Protein AF-A0A4R3V5Q1-F1 (afdb_monomer)

Structure (mmCIF, N/CA/C/O backbone):
data_AF-A0A4R3V5Q1-F1
#
_entry.id   AF-A0A4R3V5Q1-F1
#
loop_
_atom_site.group_PDB
_atom_site.id
_atom_site.type_symbol
_atom_site.label_atom_id
_atom_site.label_alt_id
_atom_site.label_comp_id
_atom_site.label_asym_id
_atom_site.label_entity_id
_atom_site.label_seq_id
_atom_site.pdbx_PDB_ins_code
_atom_site.Cartn_x
_atom_site.Cartn_y
_atom_site.Cartn_z
_atom_site.occupancy
_atom_site.B_iso_or_equiv
_atom_site.auth_seq_id
_atom_site.auth_comp_id
_atom_site.auth_asym_id
_atom_site.auth_atom_id
_atom_site.pdbx_PDB_model_num
ATOM 1 N N . MET A 1 1 ? 19.317 -19.486 -5.521 1.00 55.72 1 MET A N 1
ATOM 2 C CA . MET A 1 1 ? 19.293 -18.004 -5.544 1.00 55.72 1 MET A CA 1
ATOM 3 C C . MET A 1 1 ? 20.488 -17.511 -6.341 1.00 55.72 1 MET A C 1
ATOM 5 O O . MET A 1 1 ? 21.606 -17.833 -5.969 1.00 55.72 1 MET A O 1
ATOM 9 N N . TYR A 1 2 ? 20.261 -16.761 -7.418 1.00 78.25 2 TYR A N 1
ATOM 10 C CA . TYR A 1 2 ? 21.312 -16.366 -8.368 1.00 78.25 2 TYR A CA 1
ATOM 11 C C . TYR A 1 2 ? 22.080 -15.083 -7.981 1.00 78.25 2 TYR A C 1
ATOM 13 O O . TYR A 1 2 ? 23.077 -14.756 -8.610 1.00 78.25 2 TY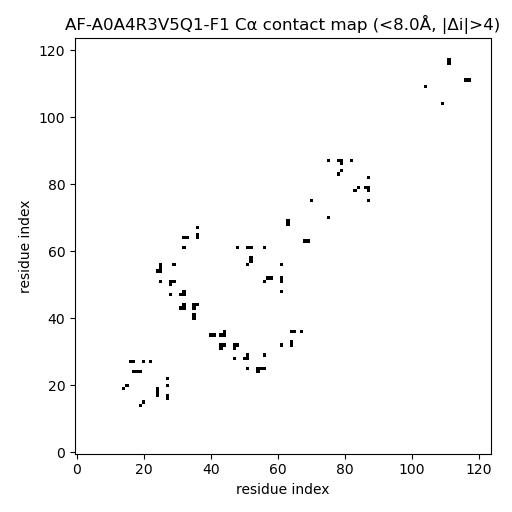R A O 1
ATOM 21 N N . SER A 1 3 ? 21.654 -14.354 -6.938 1.00 76.31 3 SER A N 1
ATOM 22 C CA . SER A 1 3 ? 22.342 -13.151 -6.434 1.00 76.31 3 SER A CA 1
ATOM 23 C C . SER A 1 3 ? 22.226 -13.040 -4.901 1.00 76.31 3 SER A C 1
ATOM 25 O O . SER A 1 3 ? 21.317 -12.385 -4.385 1.00 76.31 3 SER A O 1
ATOM 27 N N . PRO A 1 4 ? 23.108 -13.716 -4.141 1.00 80.56 4 PRO A N 1
ATOM 28 C CA . PRO A 1 4 ? 22.987 -13.827 -2.685 1.00 80.56 4 PRO A CA 1
ATOM 29 C C . PRO A 1 4 ? 23.091 -12.490 -1.941 1.00 80.56 4 PRO A C 1
ATOM 31 O O . PRO A 1 4 ? 22.320 -12.257 -1.013 1.00 80.56 4 PRO A O 1
ATOM 34 N N . GLN A 1 5 ? 23.982 -11.582 -2.362 1.00 82.62 5 GLN A N 1
ATOM 35 C CA . GLN A 1 5 ? 24.111 -10.267 -1.717 1.00 82.62 5 GLN A CA 1
ATOM 36 C C . GLN A 1 5 ? 22.833 -9.434 -1.839 1.00 82.62 5 GLN A C 1
ATOM 38 O O . GLN A 1 5 ? 22.409 -8.829 -0.856 1.00 82.62 5 GLN A O 1
ATOM 43 N N . VAL A 1 6 ? 22.177 -9.449 -3.004 1.00 61.84 6 VAL A N 1
ATOM 44 C CA . VAL A 1 6 ? 20.911 -8.724 -3.193 1.00 61.84 6 VAL A CA 1
ATOM 45 C C . VAL A 1 6 ? 19.815 -9.298 -2.298 1.00 61.84 6 VAL A C 1
ATOM 47 O O . VAL A 1 6 ? 19.073 -8.536 -1.690 1.00 61.84 6 VAL A O 1
ATOM 50 N N . MET A 1 7 ? 19.749 -10.622 -2.140 1.00 69.75 7 MET A N 1
ATOM 51 C CA . MET A 1 7 ? 18.764 -11.259 -1.259 1.00 69.75 7 MET A CA 1
ATOM 52 C C . MET A 1 7 ? 18.991 -10.927 0.216 1.00 69.75 7 MET A C 1
ATOM 54 O O . MET A 1 7 ? 18.028 -10.676 0.939 1.00 69.75 7 MET A O 1
ATOM 58 N N . THR A 1 8 ? 20.246 -10.869 0.662 1.00 79.31 8 THR A N 1
ATOM 59 C CA . THR A 1 8 ? 20.577 -10.429 2.024 1.00 79.31 8 THR A CA 1
ATOM 60 C C . THR A 1 8 ? 20.129 -8.987 2.259 1.00 79.31 8 THR A C 1
ATOM 62 O O . THR A 1 8 ? 19.468 -8.710 3.257 1.00 79.31 8 THR A O 1
ATOM 65 N N . LEU A 1 9 ? 20.410 -8.079 1.319 1.00 71.25 9 LEU A N 1
ATOM 66 C CA . LEU A 1 9 ? 20.003 -6.675 1.430 1.00 71.25 9 LEU A CA 1
ATOM 67 C C . LEU A 1 9 ? 18.477 -6.505 1.376 1.00 71.25 9 LEU A C 1
ATOM 69 O O . LEU A 1 9 ? 17.915 -5.749 2.169 1.00 71.25 9 LEU A O 1
ATOM 73 N N . ALA A 1 10 ? 17.797 -7.239 0.492 1.00 66.50 10 ALA A N 1
ATOM 74 C CA . ALA A 1 10 ? 16.339 -7.246 0.404 1.00 66.50 10 ALA A CA 1
ATOM 75 C C . ALA A 1 10 ? 15.701 -7.768 1.697 1.00 66.50 10 ALA A C 1
ATOM 77 O O . ALA A 1 10 ? 14.712 -7.207 2.165 1.00 66.50 10 ALA A O 1
ATOM 78 N N . ARG A 1 11 ? 16.304 -8.786 2.325 1.00 71.38 11 ARG A N 1
ATOM 79 C CA . ARG A 1 11 ? 15.873 -9.279 3.634 1.00 71.38 11 ARG A CA 1
ATOM 80 C C . ARG A 1 11 ? 16.031 -8.213 4.713 1.00 71.38 11 ARG A C 1
ATOM 82 O O . ARG A 1 11 ? 15.065 -7.950 5.416 1.00 71.38 11 ARG A O 1
ATOM 89 N N . SER A 1 12 ? 17.181 -7.538 4.790 1.00 74.56 12 SER A N 1
ATOM 90 C CA . SER A 1 12 ? 17.391 -6.448 5.757 1.00 74.56 12 SER A CA 1
ATOM 91 C C . SER A 1 12 ? 16.406 -5.290 5.570 1.00 74.56 12 SER A C 1
ATOM 93 O O . SER A 1 12 ? 15.911 -4.732 6.549 1.00 74.56 12 SER A O 1
ATOM 95 N N . MET A 1 13 ? 16.081 -4.944 4.323 1.00 71.50 13 MET A N 1
ATOM 96 C CA . MET A 1 13 ? 15.047 -3.953 4.022 1.00 71.50 13 MET A CA 1
ATOM 97 C C . MET A 1 13 ? 13.660 -4.440 4.459 1.00 71.50 13 MET A C 1
ATOM 99 O O . MET A 1 13 ? 12.934 -3.700 5.121 1.00 71.50 13 MET A O 1
ATOM 103 N N . GLY A 1 14 ? 13.308 -5.688 4.139 1.00 68.06 14 GLY A N 1
ATOM 104 C CA . GLY A 1 14 ? 12.060 -6.309 4.577 1.00 68.06 14 GLY A CA 1
ATOM 105 C C . GLY A 1 14 ? 11.927 -6.339 6.100 1.00 68.06 14 GLY A C 1
ATOM 106 O O . GLY A 1 14 ? 10.865 -6.020 6.624 1.00 68.06 14 GLY A O 1
ATOM 107 N N . ASP A 1 15 ? 13.008 -6.632 6.821 1.00 76.19 15 ASP A N 1
ATOM 108 C CA . ASP A 1 15 ? 13.029 -6.617 8.285 1.00 76.19 15 ASP A CA 1
ATOM 109 C C . ASP A 1 15 ? 12.764 -5.203 8.831 1.00 76.19 15 ASP A C 1
ATOM 111 O O . ASP A 1 15 ? 11.955 -5.033 9.744 1.00 76.19 15 ASP A O 1
ATOM 115 N N . TYR A 1 16 ? 13.363 -4.161 8.242 1.00 75.38 16 TYR A N 1
ATOM 116 C CA . TYR A 1 16 ? 13.042 -2.780 8.617 1.00 75.38 16 TYR A CA 1
ATOM 117 C C . TYR A 1 16 ? 11.565 -2.442 8.360 1.00 75.38 16 TYR A C 1
ATOM 119 O O . TYR A 1 16 ? 10.893 -1.924 9.250 1.00 75.38 16 TYR A O 1
ATOM 127 N N . LEU A 1 17 ? 11.037 -2.764 7.176 1.00 68.75 17 LEU A N 1
ATOM 128 C CA . LEU A 1 17 ? 9.653 -2.447 6.800 1.00 68.75 17 LEU A CA 1
ATOM 129 C C . LEU A 1 17 ? 8.608 -3.238 7.608 1.00 68.75 17 LEU A C 1
ATOM 131 O O . LEU A 1 17 ? 7.492 -2.753 7.802 1.00 68.75 17 LEU A O 1
ATOM 135 N N . ARG A 1 18 ? 8.968 -4.422 8.117 1.00 67.31 18 ARG A N 1
ATOM 136 C CA . ARG A 1 18 ? 8.115 -5.238 8.997 1.00 67.31 18 ARG A CA 1
ATOM 137 C C . ARG A 1 18 ? 8.149 -4.766 10.447 1.00 67.31 18 ARG A C 1
ATOM 139 O O . ARG A 1 18 ? 7.105 -4.677 11.088 1.00 67.31 18 ARG A O 1
ATOM 146 N N . PHE A 1 19 ? 9.334 -4.453 10.973 1.00 75.38 19 PHE A N 1
ATOM 147 C CA . PHE A 1 19 ? 9.516 -4.246 12.415 1.00 75.38 19 PHE A CA 1
ATOM 148 C C . PHE A 1 19 ? 9.688 -2.785 12.834 1.00 75.38 19 PHE A C 1
ATOM 150 O O . PHE A 1 19 ? 9.524 -2.468 14.010 1.00 75.38 19 PHE A O 1
ATOM 157 N N . LYS A 1 20 ? 10.042 -1.892 11.907 1.00 76.44 20 LYS A N 1
ATOM 158 C CA . LYS A 1 20 ? 10.307 -0.470 12.173 1.00 76.44 20 LYS A CA 1
ATOM 159 C C . LYS A 1 20 ? 9.690 0.491 11.135 1.00 76.44 20 LYS A C 1
ATOM 161 O O . LYS A 1 20 ? 10.288 1.543 10.895 1.00 76.44 20 LYS A O 1
ATOM 166 N N . PRO A 1 21 ? 8.534 0.197 10.497 1.00 74.62 21 PRO A N 1
ATOM 167 C CA . PRO A 1 21 ? 7.981 1.115 9.508 1.00 74.62 21 PRO A CA 1
ATOM 168 C C . PRO A 1 21 ? 7.546 2.427 10.171 1.00 74.62 21 PRO A C 1
ATOM 170 O O . PRO A 1 21 ? 6.800 2.421 11.150 1.00 74.62 21 PRO A O 1
ATOM 173 N N . ALA A 1 22 ? 7.936 3.563 9.589 1.00 72.06 22 ALA A N 1
ATOM 174 C CA . ALA A 1 22 ? 7.529 4.890 10.068 1.00 72.06 22 ALA A CA 1
ATOM 175 C C . ALA A 1 22 ? 6.002 5.113 10.011 1.00 72.06 22 ALA A C 1
ATOM 177 O O . ALA A 1 22 ? 5.459 5.906 10.772 1.00 72.06 22 ALA A O 1
ATOM 178 N N . ILE A 1 23 ? 5.307 4.384 9.130 1.00 69.00 23 ILE A N 1
ATOM 179 C CA . ILE A 1 23 ? 3.845 4.419 8.976 1.00 69.00 23 ILE A CA 1
ATOM 180 C C . ILE A 1 23 ? 3.103 3.515 9.979 1.00 69.00 23 ILE A C 1
ATOM 182 O O . ILE A 1 23 ? 1.874 3.491 9.993 1.00 69.00 23 ILE A O 1
ATOM 186 N N . GLY A 1 24 ? 3.830 2.774 10.822 1.00 76.81 24 GLY A N 1
ATOM 187 C CA . GLY A 1 24 ? 3.264 1.786 11.738 1.00 76.81 24 GLY A CA 1
ATOM 188 C C . GLY A 1 24 ? 2.874 0.469 11.055 1.00 76.81 24 GLY A C 1
ATOM 189 O O . GLY A 1 24 ? 2.608 0.403 9.853 1.00 76.81 24 GLY A O 1
ATOM 190 N N . THR A 1 25 ? 2.850 -0.613 11.834 1.00 82.62 25 THR A N 1
ATOM 191 C CA . THR A 1 25 ? 2.706 -1.981 11.307 1.00 82.62 25 THR A CA 1
ATOM 192 C C . THR A 1 25 ? 1.338 -2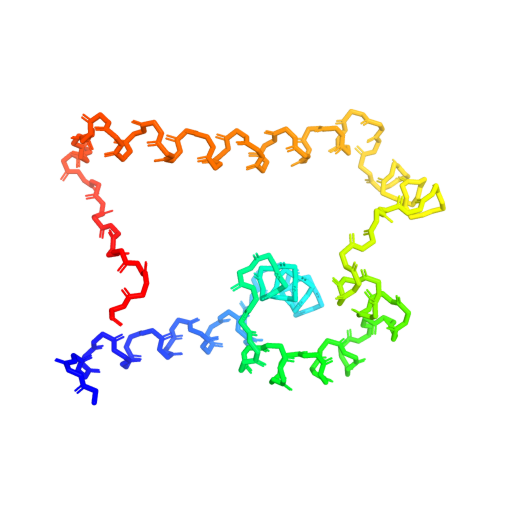.233 10.670 1.00 82.62 25 THR A C 1
ATOM 194 O O . THR A 1 25 ? 1.272 -2.873 9.629 1.00 82.62 25 THR A O 1
ATOM 197 N N . THR A 1 26 ? 0.248 -1.671 11.204 1.00 86.62 26 THR A N 1
ATOM 198 C CA . THR A 1 26 ? -1.095 -1.851 10.622 1.00 86.62 26 THR A CA 1
ATOM 199 C C . THR A 1 26 ? -1.196 -1.297 9.197 1.00 86.62 26 THR A C 1
ATOM 201 O O . THR A 1 26 ? -1.744 -1.960 8.323 1.00 86.62 26 THR A O 1
ATOM 204 N N . LEU A 1 27 ? -0.656 -0.100 8.931 1.00 78.88 27 LEU A N 1
ATOM 205 C CA . LEU A 1 27 ? -0.676 0.481 7.581 1.00 78.88 27 LEU A CA 1
ATOM 206 C C . LEU A 1 27 ? 0.311 -0.213 6.637 1.00 78.88 27 LEU A C 1
ATOM 208 O O . LEU A 1 27 ? 0.021 -0.341 5.446 1.00 78.88 27 LEU A O 1
ATOM 212 N N . SER A 1 28 ? 1.440 -0.693 7.167 1.00 83.31 28 SER A N 1
ATOM 213 C CA . SER A 1 28 ? 2.390 -1.511 6.408 1.00 83.31 28 SER A CA 1
ATOM 214 C C . SER A 1 28 ? 1.718 -2.789 5.893 1.00 8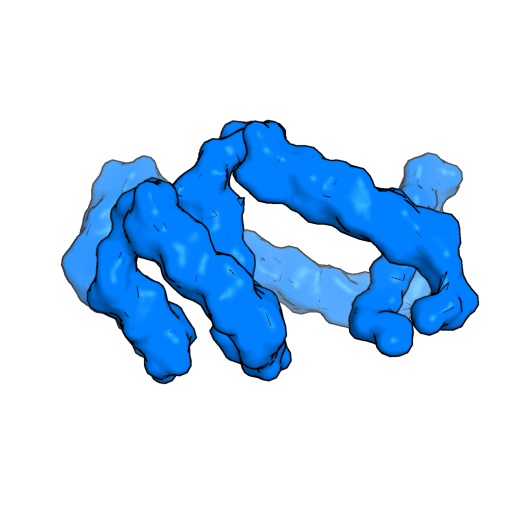3.31 28 SER A C 1
ATOM 216 O O . SER A 1 28 ? 1.660 -3.006 4.685 1.00 83.31 28 SER A O 1
ATOM 218 N N . GLU A 1 29 ? 1.090 -3.569 6.776 1.00 91.31 29 GLU A N 1
ATOM 219 C CA . GLU A 1 29 ? 0.423 -4.825 6.401 1.00 91.31 29 GLU A CA 1
ATOM 220 C C . GLU A 1 29 ? -0.776 -4.605 5.468 1.00 91.31 29 GLU A C 1
ATOM 222 O O . GLU A 1 29 ? -0.980 -5.376 4.532 1.00 91.31 29 GLU A O 1
ATOM 227 N N . LEU A 1 30 ? -1.539 -3.518 5.648 1.00 89.00 30 LEU A N 1
ATOM 228 C CA . LEU A 1 30 ? -2.615 -3.164 4.715 1.00 89.00 30 LEU A CA 1
ATOM 229 C C . LEU A 1 30 ? -2.075 -2.928 3.296 1.00 89.00 30 LEU A C 1
ATOM 231 O O . LEU A 1 30 ? -2.666 -3.395 2.324 1.00 89.00 30 LEU A O 1
ATOM 235 N N . THR A 1 31 ? -0.949 -2.219 3.186 1.00 85.44 31 THR A N 1
ATOM 236 C CA . THR A 1 31 ? -0.294 -1.938 1.901 1.00 85.44 31 THR A CA 1
ATOM 237 C C . THR A 1 31 ? 0.208 -3.226 1.254 1.00 85.44 31 THR A C 1
ATOM 239 O O . THR A 1 31 ? -0.019 -3.435 0.063 1.00 85.44 31 THR A O 1
ATOM 242 N N . VAL A 1 32 ? 0.827 -4.114 2.041 1.00 84.25 32 VAL A N 1
ATOM 243 C CA . VAL A 1 32 ? 1.304 -5.417 1.555 1.00 84.25 32 VAL A CA 1
ATOM 244 C C . VAL A 1 32 ? 0.153 -6.244 0.988 1.00 84.25 32 VAL A C 1
ATOM 246 O O . VAL A 1 32 ? 0.288 -6.763 -0.113 1.00 84.25 32 VAL A O 1
ATOM 249 N N . LEU A 1 33 ? -1.002 -6.313 1.660 1.00 90.31 33 LEU A N 1
ATOM 250 C CA . LEU A 1 33 ? -2.152 -7.058 1.133 1.00 90.31 33 LEU A CA 1
ATOM 251 C C . LEU A 1 33 ? -2.685 -6.487 -0.186 1.00 90.31 33 LEU A C 1
ATOM 253 O O . LEU A 1 33 ? -2.976 -7.251 -1.102 1.00 90.31 33 LEU A O 1
ATOM 257 N N . VAL A 1 34 ? -2.791 -5.162 -0.318 1.00 87.62 34 VAL A N 1
ATOM 258 C CA . VAL A 1 34 ? -3.252 -4.537 -1.572 1.00 87.62 34 VAL A CA 1
ATOM 259 C C . VAL A 1 34 ? -2.310 -4.874 -2.728 1.00 87.62 34 VAL A C 1
ATOM 261 O O . VAL A 1 34 ? -2.774 -5.269 -3.795 1.00 87.62 34 VAL A O 1
ATOM 264 N N . ILE A 1 35 ? -0.996 -4.778 -2.511 1.00 82.69 35 ILE A N 1
ATOM 265 C CA . ILE A 1 35 ? 0.008 -5.090 -3.535 1.00 82.69 35 ILE A CA 1
ATOM 266 C C . ILE A 1 35 ? 0.038 -6.589 -3.849 1.00 82.69 35 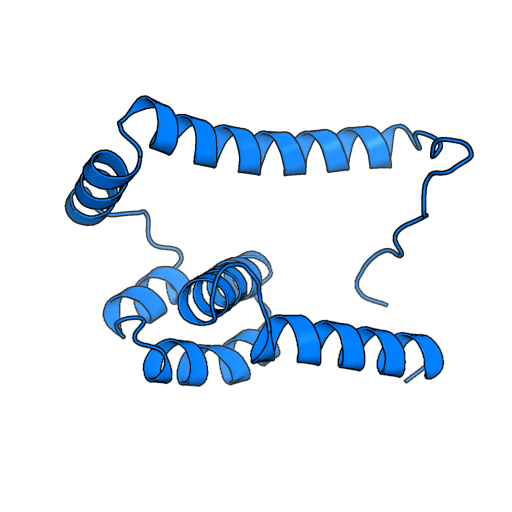ILE A C 1
ATOM 268 O O . ILE A 1 35 ? 0.009 -6.960 -5.022 1.00 82.69 35 ILE A O 1
ATOM 272 N N . ALA A 1 36 ? 0.027 -7.450 -2.829 1.00 83.69 36 ALA A N 1
ATOM 273 C CA . ALA A 1 36 ? 0.001 -8.897 -3.013 1.00 83.69 36 ALA A CA 1
ATOM 274 C C . ALA A 1 36 ? -1.232 -9.331 -3.816 1.00 83.69 36 ALA A C 1
ATOM 276 O O . ALA A 1 36 ? -1.127 -10.194 -4.689 1.00 83.69 36 ALA A O 1
ATOM 277 N N . ARG A 1 37 ? -2.391 -8.699 -3.587 1.00 90.44 37 ARG A N 1
ATOM 278 C CA . ARG A 1 37 ? -3.577 -8.928 -4.414 1.00 90.44 37 ARG A CA 1
ATOM 279 C C . ARG A 1 37 ? -3.392 -8.429 -5.843 1.00 90.44 37 ARG A C 1
ATOM 281 O O . ARG A 1 37 ? -3.653 -9.199 -6.763 1.00 90.44 37 ARG A O 1
ATOM 288 N N . GLU A 1 38 ? -2.988 -7.173 -6.026 1.00 84.19 38 GLU A N 1
ATOM 289 C CA . GLU A 1 38 ? -2.842 -6.547 -7.350 1.00 84.19 38 GLU A CA 1
ATOM 290 C C . GLU A 1 38 ? -1.945 -7.385 -8.270 1.00 84.19 38 GLU A C 1
ATOM 292 O O . GLU A 1 38 ? -2.257 -7.606 -9.437 1.00 84.19 38 GLU A O 1
ATOM 297 N N . TRP A 1 39 ? -0.867 -7.938 -7.711 1.00 80.50 39 TRP A N 1
ATOM 298 C CA . TRP A 1 39 ? 0.095 -8.767 -8.438 1.00 80.50 39 TRP A CA 1
ATOM 299 C C . TRP A 1 39 ? -0.175 -10.271 -8.347 1.00 80.50 39 TRP A C 1
ATOM 301 O O . TRP A 1 39 ? 0.622 -11.067 -8.847 1.00 80.50 39 TRP A O 1
ATOM 311 N N . THR A 1 40 ? -1.280 -10.680 -7.717 1.00 88.38 40 THR A N 1
ATOM 312 C CA . THR A 1 40 ? -1.638 -12.094 -7.503 1.00 88.38 40 THR A CA 1
ATOM 313 C C . THR A 1 40 ? -0.470 -12.904 -6.899 1.00 88.38 40 THR A C 1
ATOM 315 O O . THR A 1 40 ? -0.171 -14.024 -7.310 1.00 88.38 40 THR A O 1
ATOM 318 N N . GLN A 1 41 ? 0.236 -12.330 -5.921 1.00 77.56 41 GLN A N 1
ATOM 319 C CA . GLN A 1 41 ? 1.343 -12.977 -5.209 1.00 77.56 41 GLN A CA 1
ATOM 320 C C . GLN A 1 41 ? 0.818 -13.835 -4.050 1.00 77.56 41 GLN A C 1
ATOM 322 O O . GLN A 1 41 ? 0.621 -13.360 -2.931 1.00 77.56 41 GLN A O 1
ATOM 327 N N . GLY A 1 42 ? 0.600 -15.125 -4.325 1.00 71.94 42 GLY A N 1
ATOM 328 C CA . GLY A 1 42 ? 0.054 -16.084 -3.357 1.00 71.94 42 GLY A CA 1
ATOM 329 C C . GLY A 1 42 ? 0.927 -16.296 -2.115 1.00 71.94 42 GLY A C 1
ATOM 330 O O . GLY A 1 42 ? 0.394 -16.400 -1.011 1.00 71.94 42 GLY A O 1
ATOM 331 N N . ASP A 1 43 ? 2.253 -16.296 -2.270 1.00 76.38 43 ASP A N 1
ATOM 332 C CA . ASP A 1 43 ? 3.182 -16.499 -1.150 1.00 76.38 43 ASP A CA 1
ATOM 333 C C . ASP A 1 43 ? 3.169 -15.3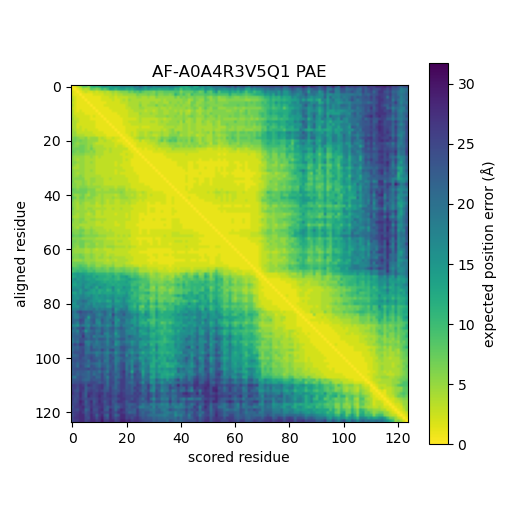14 -0.175 1.00 76.38 43 ASP A C 1
ATOM 335 O O . ASP A 1 43 ? 3.082 -15.501 1.041 1.00 76.38 43 ASP A O 1
ATOM 339 N N . GLU A 1 44 ? 3.192 -14.081 -0.695 1.00 80.88 44 GLU A N 1
ATOM 340 C CA . GLU A 1 44 ? 3.082 -12.879 0.138 1.00 80.88 44 GLU A CA 1
ATOM 341 C C . GLU A 1 44 ? 1.728 -12.828 0.845 1.00 80.88 44 GLU A C 1
ATOM 343 O O . GLU A 1 44 ? 1.675 -12.569 2.049 1.00 80.88 44 GLU A O 1
ATOM 348 N N . TRP A 1 45 ? 0.644 -13.154 0.133 1.00 86.31 45 TRP A N 1
ATOM 349 C CA . TRP A 1 45 ? -0.693 -13.214 0.716 1.00 86.31 45 TRP A CA 1
ATOM 350 C C . TRP A 1 45 ? -0.772 -14.223 1.869 1.00 86.31 45 TRP A C 1
ATOM 352 O O . TRP A 1 45 ? -1.259 -13.889 2.952 1.00 86.31 45 TRP A O 1
ATOM 362 N N . HIS A 1 46 ? -0.249 -15.437 1.670 1.00 87.44 46 HIS A N 1
ATOM 363 C CA . HIS A 1 46 ? -0.241 -16.495 2.682 1.00 87.44 46 HIS A CA 1
ATOM 364 C C . HIS A 1 46 ? 0.495 -16.077 3.963 1.00 87.44 46 HIS A C 1
ATOM 366 O O . HIS A 1 46 ? 0.029 -16.365 5.067 1.00 87.44 46 HIS A O 1
ATOM 372 N N . VAL A 1 47 ? 1.622 -15.372 3.829 1.00 84.94 47 VAL A N 1
ATOM 373 C CA . VAL A 1 47 ? 2.420 -14.907 4.973 1.00 84.94 47 VAL A CA 1
ATOM 374 C C . VAL A 1 47 ? 1.762 -13.720 5.674 1.00 84.94 47 VAL A C 1
ATOM 376 O O . VAL A 1 47 ? 1.711 -13.682 6.905 1.00 84.94 47 VAL A O 1
ATOM 379 N N . HIS A 1 48 ? 1.265 -12.747 4.912 1.00 91.06 48 HIS A N 1
ATOM 380 C CA . HIS A 1 48 ? 0.886 -11.445 5.452 1.00 91.06 48 HIS A CA 1
ATOM 381 C C . HIS A 1 48 ? -0.585 -11.343 5.861 1.00 91.06 48 HIS A C 1
ATOM 383 O O . HIS A 1 48 ? -0.888 -10.618 6.808 1.00 91.06 48 HIS A O 1
ATOM 389 N N . ALA A 1 49 ? -1.506 -12.113 5.268 1.00 92.75 49 ALA A N 1
ATOM 390 C CA . ALA A 1 49 ? -2.912 -12.094 5.688 1.00 92.75 49 ALA A CA 1
ATOM 391 C C . ALA A 1 49 ? -3.088 -12.457 7.181 1.00 92.75 49 ALA A C 1
ATOM 393 O O . ALA A 1 49 ? -3.760 -11.712 7.898 1.00 92.75 49 ALA A O 1
ATOM 394 N N . PRO A 1 50 ? -2.423 -13.493 7.734 1.00 95.69 50 PRO A N 1
ATOM 395 C CA . PRO A 1 50 ? -2.468 -13.760 9.173 1.00 95.69 50 PRO A CA 1
ATOM 396 C C . PRO A 1 50 ? -1.848 -12.650 10.038 1.00 95.69 50 PRO A C 1
ATOM 398 O O . PRO A 1 50 ? -2.286 -12.439 11.170 1.00 95.69 50 PRO A O 1
ATOM 401 N N . ILE A 1 51 ? -0.821 -11.949 9.544 1.00 92.94 51 ILE A N 1
ATOM 402 C CA . ILE A 1 51 ? -0.158 -10.854 10.272 1.00 92.94 51 ILE A CA 1
ATOM 403 C C . ILE A 1 51 ? -1.077 -9.634 10.316 1.00 92.94 51 ILE A C 1
ATOM 405 O O . ILE A 1 51 ? -1.311 -9.099 11.398 1.00 92.94 51 ILE A O 1
ATOM 409 N N . ALA A 1 52 ? -1.662 -9.261 9.177 1.00 91.44 52 ALA A N 1
ATOM 410 C CA . ALA A 1 52 ? -2.673 -8.219 9.052 1.00 91.44 52 ALA A CA 1
ATOM 411 C C . ALA A 1 52 ? -3.796 -8.385 10.089 1.00 91.44 52 ALA A C 1
ATOM 413 O O . ALA A 1 52 ? -4.123 -7.435 10.805 1.00 91.44 52 ALA A O 1
ATOM 414 N N . LEU A 1 53 ? -4.324 -9.606 10.235 1.00 95.00 53 LEU A N 1
ATOM 415 C CA . LEU A 1 53 ? -5.330 -9.932 11.251 1.00 95.00 53 LEU A CA 1
ATOM 416 C C . LEU A 1 53 ? -4.814 -9.696 12.678 1.00 95.00 53 LEU A C 1
ATOM 418 O O . LEU A 1 53 ? -5.487 -9.054 13.485 1.00 95.00 53 LEU A O 1
ATOM 422 N N . LYS A 1 54 ? -3.601 -10.172 12.989 1.00 94.94 54 LYS A N 1
ATOM 423 C CA . LYS A 1 54 ? -2.981 -10.017 14.318 1.00 94.94 54 LYS A CA 1
ATOM 424 C C . LYS A 1 54 ? -2.736 -8.556 14.694 1.00 94.94 54 LYS A C 1
ATOM 426 O O . LYS A 1 54 ? -2.857 -8.212 15.865 1.00 94.94 54 LYS A O 1
ATOM 431 N N . VAL A 1 55 ? -2.414 -7.700 13.723 1.00 91.31 55 VAL A N 1
ATOM 432 C CA . VAL A 1 55 ? -2.171 -6.261 13.947 1.00 91.31 55 VAL A CA 1
ATOM 433 C C . VAL A 1 55 ? -3.438 -5.405 13.825 1.00 91.31 55 VAL A C 1
ATOM 435 O O . VAL A 1 55 ? -3.357 -4.175 13.798 1.00 91.31 55 VAL A O 1
ATOM 438 N N . GLY A 1 56 ? -4.612 -6.047 13.772 1.00 91.69 56 GLY A N 1
ATOM 439 C CA . GLY A 1 56 ? -5.917 -5.405 13.932 1.00 91.69 56 GLY A CA 1
ATOM 440 C C . GLY A 1 56 ? -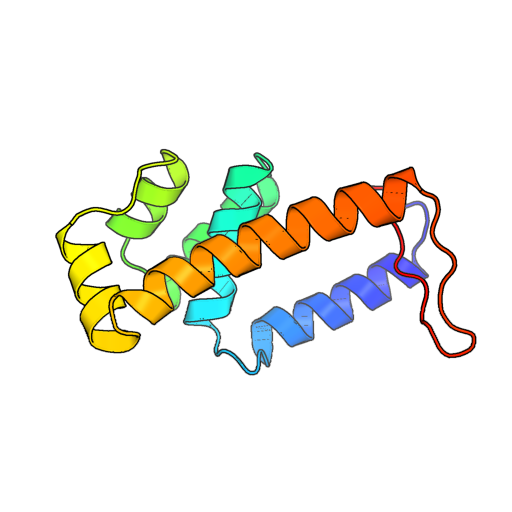6.669 -5.082 12.640 1.00 91.69 56 GLY A C 1
ATOM 441 O O . GLY A 1 56 ? -7.724 -4.443 12.709 1.00 91.69 56 GLY A O 1
ATOM 442 N N . ILE A 1 57 ? -6.191 -5.511 11.466 1.00 92.06 57 ILE A N 1
ATOM 443 C CA . ILE A 1 57 ? -6.987 -5.424 10.233 1.00 92.06 57 ILE A CA 1
ATOM 444 C C . ILE A 1 57 ? -8.133 -6.431 10.348 1.00 92.06 57 ILE A C 1
ATOM 446 O O . ILE A 1 57 ? -7.930 -7.611 10.619 1.00 92.06 57 ILE A O 1
ATOM 450 N N . LYS A 1 58 ? -9.369 -5.959 10.172 1.00 93.31 58 LYS A N 1
ATOM 451 C CA . LYS A 1 58 ? -10.560 -6.799 10.344 1.00 93.31 58 LYS A CA 1
ATOM 452 C C . LYS A 1 58 ? -10.587 -7.913 9.285 1.00 93.31 58 LYS A C 1
ATOM 454 O O . LYS A 1 58 ? -10.311 -7.607 8.124 1.00 93.31 58 LYS A O 1
ATOM 459 N N . PRO A 1 59 ? -11.026 -9.143 9.620 1.00 93.50 59 PRO A N 1
ATOM 460 C CA . PRO A 1 59 ? -11.171 -10.230 8.646 1.00 93.50 59 PRO A CA 1
ATOM 461 C C . PRO A 1 59 ? -11.956 -9.825 7.400 1.00 93.50 59 PRO A C 1
ATOM 463 O O . PRO A 1 59 ? -11.499 -10.032 6.285 1.00 93.50 59 PRO A O 1
ATOM 466 N N . ALA A 1 60 ? -13.072 -9.115 7.583 1.00 88.62 60 ALA A N 1
ATOM 467 C CA . ALA A 1 60 ? -13.881 -8.615 6.474 1.00 88.62 60 ALA A CA 1
ATOM 468 C C . ALA A 1 60 ? -13.118 -7.673 5.519 1.00 88.62 60 ALA A C 1
ATOM 470 O O . ALA A 1 60 ? -13.453 -7.603 4.342 1.00 88.62 60 ALA A O 1
ATOM 471 N N . THR A 1 61 ? -12.107 -6.944 6.005 1.00 88.00 61 THR A N 1
ATO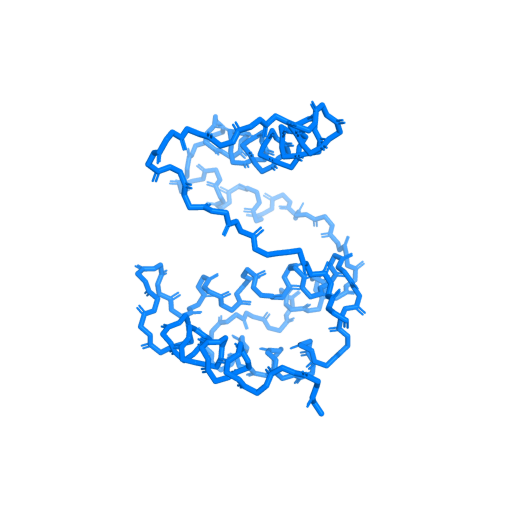M 472 C CA . THR A 1 61 ? -11.246 -6.099 5.164 1.00 88.00 61 THR A CA 1
ATOM 473 C C . THR A 1 61 ? -10.251 -6.944 4.374 1.00 88.00 61 THR A C 1
ATOM 475 O O . THR A 1 61 ? -10.063 -6.683 3.192 1.00 88.00 61 THR A O 1
ATOM 478 N N . VAL A 1 62 ? -9.639 -7.954 5.001 1.00 91.88 62 VAL A N 1
ATOM 479 C CA . VAL A 1 62 ? -8.714 -8.881 4.323 1.00 91.88 62 VAL A CA 1
ATOM 480 C C . VAL A 1 62 ? -9.439 -9.623 3.201 1.00 91.88 62 VAL A C 1
ATOM 482 O O . VAL A 1 62 ? -8.971 -9.594 2.067 1.00 91.88 62 VAL A O 1
ATOM 485 N N . GLU A 1 63 ? -10.621 -10.175 3.483 1.00 91.00 63 GLU A N 1
ATOM 486 C CA . GLU A 1 63 ? -11.474 -10.826 2.478 1.00 91.00 63 GLU A CA 1
ATOM 487 C C . GLU A 1 63 ? -11.891 -9.854 1.368 1.00 91.00 63 GLU A C 1
ATOM 489 O O . GLU A 1 63 ? -11.835 -10.182 0.189 1.00 91.00 63 GLU A O 1
ATOM 494 N N . ALA A 1 64 ? -12.237 -8.607 1.706 1.00 85.50 64 ALA A N 1
ATOM 495 C CA . ALA A 1 64 ? -12.590 -7.622 0.687 1.00 85.50 64 ALA A CA 1
ATOM 496 C C . ALA A 1 64 ? -11.428 -7.305 -0.267 1.00 85.50 64 ALA A C 1
ATOM 498 O O . ALA A 1 64 ? -11.656 -7.135 -1.465 1.00 85.50 64 ALA A O 1
ATOM 499 N N . ILE A 1 65 ? -10.195 -7.250 0.243 1.00 88.25 65 ILE A N 1
ATOM 500 C CA . ILE A 1 65 ? -9.002 -7.110 -0.597 1.00 88.25 65 ILE A CA 1
ATOM 501 C C . ILE A 1 65 ? -8.807 -8.392 -1.420 1.00 88.25 65 ILE A C 1
ATOM 503 O O . ILE A 1 65 ? -8.577 -8.297 -2.622 1.00 88.25 65 ILE A O 1
ATOM 507 N N . ALA A 1 66 ? -8.982 -9.575 -0.820 1.00 88.69 66 ALA A N 1
ATOM 508 C CA . ALA A 1 66 ? -8.886 -10.865 -1.507 1.00 88.69 66 ALA A CA 1
ATOM 509 C C . ALA A 1 66 ? -9.876 -10.989 -2.670 1.00 88.69 66 ALA A C 1
ATOM 511 O O . ALA A 1 66 ? -9.562 -11.601 -3.680 1.00 88.69 66 ALA A O 1
ATOM 512 N N . ASP A 1 67 ? -11.052 -10.383 -2.568 1.00 89.69 67 ASP A N 1
ATOM 513 C CA . ASP A 1 67 ? -12.062 -10.390 -3.626 1.00 89.69 67 ASP A CA 1
ATOM 514 C C . ASP A 1 67 ? -11.854 -9.267 -4.660 1.00 89.69 67 ASP A C 1
ATOM 516 O O . ASP A 1 67 ? -12.561 -9.200 -5.666 1.00 89.69 67 ASP A O 1
ATOM 520 N N . GLY A 1 68 ? -10.901 -8.354 -4.433 1.00 81.00 68 GLY A N 1
ATOM 521 C CA . GLY A 1 68 ? -10.735 -7.141 -5.243 1.00 81.00 68 GLY A CA 1
ATOM 522 C C . GLY A 1 68 ? -11.938 -6.195 -5.147 1.00 81.00 68 GLY A C 1
ATOM 523 O O . GLY A 1 68 ? -12.279 -5.502 -6.109 1.00 81.00 68 GLY A O 1
ATOM 524 N N . ARG A 1 69 ? -12.635 -6.190 -4.005 1.00 81.00 69 ARG A N 1
ATOM 525 C CA . ARG A 1 69 ? -13.850 -5.395 -3.820 1.00 81.00 69 ARG A CA 1
ATOM 526 C C . ARG A 1 69 ? -13.537 -3.908 -3.773 1.00 81.00 69 ARG A C 1
ATOM 528 O O . ARG A 1 69 ? -12.550 -3.458 -3.195 1.00 81.00 69 ARG A O 1
ATOM 535 N N . ARG A 1 70 ? -14.461 -3.125 -4.325 1.00 77.88 70 ARG A N 1
ATOM 536 C CA . ARG A 1 70 ? -14.437 -1.667 -4.201 1.00 77.88 70 ARG A CA 1
ATOM 537 C C . ARG A 1 70 ? -14.670 -1.242 -2.753 1.00 77.88 70 ARG A C 1
ATOM 539 O O . ARG A 1 70 ? -15.375 -1.910 -1.994 1.00 77.88 70 ARG A O 1
ATOM 546 N N . VAL A 1 71 ? -14.104 -0.090 -2.402 1.00 77.44 71 VAL A N 1
ATOM 547 C CA . VAL A 1 71 ? -14.341 0.572 -1.116 1.00 77.44 71 VAL A CA 1
ATOM 548 C C . VAL A 1 71 ? -15.840 0.854 -0.973 1.00 77.44 71 VAL A C 1
ATOM 550 O O . VAL A 1 71 ? -16.453 1.406 -1.881 1.00 77.44 71 VAL A O 1
ATOM 553 N N . SER A 1 72 ? -16.434 0.452 0.153 1.00 81.31 72 SER A N 1
ATOM 554 C CA . SER A 1 72 ? -17.839 0.741 0.461 1.00 81.31 72 SER A CA 1
ATOM 555 C C . SER A 1 72 ? -18.037 2.200 0.872 1.00 81.31 72 SER A C 1
ATOM 557 O O . SER A 1 72 ? -17.115 2.822 1.401 1.00 81.31 72 SER A O 1
ATOM 559 N N . ASP A 1 73 ? -19.260 2.716 0.737 1.00 79.38 73 ASP A N 1
ATOM 560 C CA . ASP A 1 73 ? -19.606 4.092 1.128 1.00 79.38 73 ASP A CA 1
ATOM 561 C C . ASP A 1 73 ? -19.243 4.406 2.585 1.00 79.38 73 ASP A C 1
ATOM 563 O O . ASP A 1 73 ? -18.736 5.482 2.886 1.00 79.38 73 ASP A O 1
ATOM 567 N N . ALA A 1 74 ? -19.426 3.448 3.497 1.00 80.69 74 ALA A N 1
ATOM 568 C CA . ALA A 1 74 ? -19.057 3.611 4.902 1.00 80.69 74 ALA A CA 1
ATOM 569 C C . ALA A 1 74 ? -17.537 3.766 5.101 1.00 80.69 74 ALA A C 1
ATOM 571 O O . ALA A 1 74 ? -17.092 4.598 5.894 1.00 80.69 74 ALA A O 1
ATOM 572 N N . ASN A 1 75 ? -16.730 2.996 4.364 1.00 81.12 75 ASN A N 1
ATOM 573 C CA . ASN A 1 75 ? -15.271 3.107 4.413 1.00 81.12 75 ASN A CA 1
ATOM 574 C C . ASN A 1 75 ? -14.789 4.390 3.723 1.00 81.12 75 ASN A C 1
ATOM 576 O O . ASN A 1 75 ? -13.881 5.048 4.233 1.00 81.12 75 ASN A O 1
ATOM 580 N N . PHE A 1 76 ? -15.427 4.782 2.617 1.00 76.75 76 PHE A N 1
ATOM 581 C CA . PHE A 1 76 ? -15.171 6.055 1.948 1.00 76.75 76 PHE A CA 1
ATOM 582 C C . PHE A 1 76 ? -15.489 7.235 2.871 1.00 76.75 76 PHE A C 1
ATOM 584 O O . PHE A 1 76 ? -14.646 8.106 3.045 1.00 76.75 76 PHE A O 1
ATOM 591 N N . ALA A 1 77 ? -16.639 7.228 3.547 1.00 77.69 77 ALA A N 1
ATOM 592 C CA . ALA A 1 77 ? -17.014 8.251 4.522 1.00 77.69 77 ALA A CA 1
ATOM 593 C C . ALA A 1 77 ? -16.038 8.307 5.713 1.00 77.69 77 ALA A C 1
ATOM 595 O O . ALA A 1 77 ? -15.724 9.385 6.220 1.00 77.69 77 ALA A O 1
ATOM 596 N N . GLY A 1 78 ? -15.511 7.159 6.151 1.00 82.69 78 GLY A N 1
ATOM 597 C CA . GLY A 1 78 ? -14.456 7.097 7.166 1.00 82.69 78 GLY A CA 1
ATOM 598 C C . GLY A 1 78 ? -13.151 7.752 6.701 1.00 82.69 78 GLY A C 1
ATOM 599 O O . GLY A 1 78 ? -12.567 8.560 7.429 1.00 82.69 78 GLY A O 1
ATOM 600 N N . ALA A 1 79 ? -12.719 7.451 5.475 1.00 77.94 79 ALA A N 1
ATOM 601 C CA . ALA A 1 79 ? -11.557 8.080 4.853 1.00 77.94 79 ALA A CA 1
ATOM 602 C C . ALA A 1 79 ? -11.786 9.583 4.628 1.00 77.94 79 ALA A C 1
ATOM 604 O O . ALA A 1 79 ? -10.916 10.391 4.941 1.00 77.94 79 ALA A O 1
ATOM 605 N N . GLU A 1 80 ? -12.980 9.979 4.194 1.00 76.94 80 GLU A N 1
ATOM 606 C CA . GLU A 1 80 ? -13.388 11.375 4.061 1.00 76.94 80 GLU A CA 1
ATOM 607 C C . GLU A 1 80 ? -13.327 12.095 5.411 1.00 76.94 80 GLU A C 1
ATOM 609 O O . GLU A 1 80 ? -12.795 13.195 5.503 1.00 76.94 80 GLU A O 1
ATOM 614 N N . LYS A 1 81 ? -13.789 11.485 6.501 1.00 81.94 81 LYS A N 1
ATOM 615 C CA . LYS A 1 81 ? -13.681 12.101 7.830 1.00 81.94 81 LYS A CA 1
ATOM 616 C C . LYS A 1 81 ? -12.220 12.305 8.252 1.00 81.94 81 LYS A C 1
ATOM 618 O O . LYS A 1 81 ? -11.911 13.263 8.959 1.00 81.94 81 LYS A O 1
ATOM 623 N N . ARG A 1 82 ? -11.323 11.412 7.823 1.00 82.81 82 ARG A N 1
ATOM 624 C CA . ARG A 1 82 ? -9.891 11.445 8.155 1.00 82.81 82 ARG A CA 1
ATOM 625 C C . ARG A 1 82 ? -9.090 12.415 7.281 1.00 82.81 82 ARG A C 1
ATOM 627 O O . ARG A 1 82 ? -8.184 13.060 7.805 1.00 82.81 82 ARG A O 1
ATOM 634 N N . PHE A 1 83 ? -9.413 12.499 5.991 1.00 79.31 83 PHE A N 1
ATOM 635 C CA . PHE A 1 83 ? -8.605 13.154 4.952 1.00 79.31 83 PHE A CA 1
ATOM 636 C C . PHE A 1 83 ? -9.355 14.245 4.168 1.00 79.31 83 PHE A C 1
ATOM 638 O O . PHE A 1 83 ? -8.737 14.978 3.401 1.00 79.31 83 PHE A O 1
ATOM 645 N N . ARG A 1 84 ? -10.666 14.403 4.396 1.00 77.75 84 ARG A N 1
ATOM 646 C CA . ARG A 1 84 ? -11.631 15.203 3.610 1.00 77.75 84 ARG A CA 1
ATOM 647 C C . ARG A 1 84 ? -11.804 14.679 2.180 1.00 77.75 84 ARG A C 1
ATOM 649 O O . ARG A 1 84 ? -10.958 13.945 1.679 1.00 77.75 84 ARG A O 1
ATOM 656 N N . LYS A 1 85 ? -12.905 15.055 1.508 1.00 71.50 85 LYS A N 1
ATOM 657 C CA . LYS A 1 85 ? -13.180 14.609 0.124 1.00 71.50 85 LYS A CA 1
ATOM 658 C C . LYS A 1 85 ? -12.005 14.869 -0.824 1.00 71.50 85 LYS A C 1
ATOM 660 O O . LYS A 1 85 ? -11.644 13.933 -1.531 1.00 71.50 85 LYS A O 1
ATOM 665 N N . PRO A 1 86 ? -11.367 16.060 -0.805 1.00 72.88 86 PRO A N 1
ATOM 666 C CA . PRO A 1 86 ? -10.204 16.303 -1.651 1.00 72.88 86 PRO A CA 1
ATOM 667 C C . PRO A 1 86 ? -9.059 15.334 -1.347 1.00 72.88 86 PRO A C 1
ATOM 669 O O . PRO A 1 86 ? -8.571 14.687 -2.258 1.00 72.88 86 PRO A O 1
ATOM 672 N N . GLY A 1 87 ? -8.727 15.106 -0.072 1.00 71.06 87 GLY A N 1
ATOM 673 C CA . GLY A 1 87 ? -7.630 14.208 0.296 1.00 71.06 87 GLY A CA 1
ATOM 674 C C . GLY A 1 87 ? -7.857 12.747 -0.102 1.00 71.06 87 GLY A C 1
ATOM 675 O O . GLY A 1 87 ? -6.904 12.060 -0.451 1.00 71.06 87 GLY A O 1
ATOM 676 N N . VAL A 1 88 ? -9.103 12.258 -0.106 1.00 71.50 88 VAL A N 1
ATOM 677 C CA . VAL A 1 88 ? -9.406 10.900 -0.600 1.00 71.50 88 VAL A CA 1
ATOM 678 C C . VAL A 1 88 ? -9.202 10.801 -2.115 1.00 71.50 88 VAL A C 1
ATOM 680 O O . VAL A 1 88 ? -8.633 9.819 -2.591 1.00 71.50 88 VAL A O 1
ATOM 683 N N . VAL A 1 89 ? -9.627 11.819 -2.867 1.00 69.44 89 VAL A N 1
ATOM 684 C CA . VAL A 1 89 ? -9.416 11.887 -4.322 1.00 69.44 89 VAL A CA 1
ATOM 685 C C . VAL A 1 89 ? -7.924 12.009 -4.637 1.00 69.44 89 VAL A C 1
ATOM 687 O O . VAL A 1 89 ? -7.410 11.231 -5.442 1.00 69.44 89 VAL A O 1
ATOM 690 N N . ASP A 1 90 ? -7.213 12.892 -3.938 1.00 69.25 90 ASP A N 1
ATOM 691 C CA . ASP A 1 90 ? -5.779 13.128 -4.117 1.00 69.25 90 ASP A CA 1
ATOM 692 C C . ASP A 1 90 ? -4.959 11.861 -3.859 1.00 69.25 90 ASP A C 1
ATOM 694 O O . ASP A 1 90 ? -4.043 11.564 -4.619 1.00 69.25 90 ASP A O 1
ATOM 698 N N . LEU A 1 91 ? -5.312 11.052 -2.852 1.00 68.56 91 LEU A N 1
ATOM 699 C CA . LEU A 1 91 ? -4.637 9.775 -2.589 1.00 68.56 91 LEU A CA 1
ATOM 700 C C . LEU A 1 91 ? -4.732 8.811 -3.780 1.00 68.56 91 LEU A C 1
ATOM 702 O O . LEU A 1 91 ? -3.735 8.193 -4.159 1.00 68.56 91 LEU A O 1
ATOM 706 N N . THR A 1 92 ? -5.911 8.700 -4.396 1.00 66.19 92 THR A N 1
ATOM 707 C CA . THR A 1 92 ? -6.092 7.852 -5.585 1.00 66.19 92 THR A CA 1
ATOM 708 C C . THR A 1 92 ? -5.385 8.426 -6.813 1.00 66.19 92 THR A C 1
ATOM 710 O O . THR A 1 92 ? -4.770 7.677 -7.575 1.00 66.19 92 THR A O 1
ATOM 713 N N . ALA A 1 93 ? -5.404 9.753 -6.968 1.00 59.75 93 ALA A N 1
ATOM 714 C CA . ALA A 1 93 ? -4.730 10.449 -8.054 1.00 59.75 93 ALA A CA 1
ATOM 715 C C . ALA A 1 93 ? -3.205 10.319 -7.948 1.00 59.75 93 ALA A C 1
ATOM 717 O O . ALA A 1 93 ? -2.558 10.053 -8.953 1.00 59.75 93 ALA A O 1
ATOM 718 N N . ILE A 1 94 ? -2.632 10.429 -6.746 1.00 69.50 94 ILE A N 1
ATOM 719 C CA . ILE A 1 94 ? -1.195 10.261 -6.495 1.00 69.50 94 ILE A CA 1
ATOM 720 C C . ILE A 1 94 ? -0.762 8.827 -6.797 1.00 69.50 94 ILE A C 1
ATOM 722 O O . ILE A 1 94 ? 0.227 8.639 -7.498 1.00 69.50 94 ILE A O 1
ATOM 726 N N . ALA A 1 95 ? -1.505 7.819 -6.330 1.00 69.25 95 ALA A N 1
ATOM 727 C CA . ALA A 1 95 ? -1.182 6.423 -6.621 1.00 69.25 95 ALA A CA 1
ATOM 728 C C . ALA A 1 95 ? -1.178 6.148 -8.137 1.00 69.25 95 ALA A C 1
ATOM 730 O O . ALA A 1 95 ? -0.208 5.605 -8.669 1.00 69.25 95 ALA A O 1
ATOM 731 N N . GLY A 1 96 ? -2.222 6.589 -8.848 1.00 60.03 96 GLY A N 1
ATOM 732 C CA . GLY A 1 96 ? -2.305 6.452 -10.304 1.00 60.03 96 GLY A CA 1
ATOM 733 C C . GLY A 1 96 ? -1.231 7.253 -11.046 1.00 60.03 96 GLY A C 1
ATOM 734 O O . GLY A 1 96 ? -0.597 6.733 -11.963 1.00 60.03 96 GLY A O 1
ATOM 735 N N . TYR A 1 97 ? -0.979 8.493 -10.624 1.00 66.00 97 TYR A N 1
ATOM 736 C CA . TYR A 1 97 ? 0.043 9.365 -11.199 1.00 66.00 97 TYR A CA 1
ATOM 737 C C . TYR A 1 97 ? 1.448 8.787 -11.021 1.00 66.00 97 TYR A C 1
ATOM 739 O O . TYR A 1 97 ? 2.198 8.731 -11.990 1.00 66.00 97 TYR A O 1
ATOM 747 N N . CYS A 1 98 ? 1.799 8.301 -9.827 1.00 68.12 98 CYS A N 1
ATOM 748 C CA . CYS A 1 98 ? 3.097 7.680 -9.570 1.00 68.12 98 CYS A CA 1
ATOM 749 C C . CYS A 1 98 ? 3.312 6.435 -10.439 1.00 68.12 98 CYS A C 1
ATOM 751 O O . CYS A 1 98 ? 4.394 6.278 -11.006 1.00 68.12 98 CYS A O 1
ATOM 753 N N . THR A 1 99 ? 2.290 5.589 -10.603 1.00 74.88 99 THR A N 1
ATOM 754 C CA . THR A 1 99 ? 2.369 4.422 -11.493 1.00 74.88 99 THR A CA 1
ATOM 755 C C . THR A 1 99 ? 2.532 4.839 -12.958 1.00 74.88 99 THR A C 1
ATOM 757 O O . THR A 1 99 ? 3.443 4.355 -13.630 1.00 74.88 99 THR A O 1
ATOM 760 N N . LEU A 1 100 ? 1.714 5.774 -13.457 1.00 67.81 100 LEU A N 1
ATOM 761 C CA . LEU A 1 100 ? 1.793 6.257 -14.842 1.00 67.81 100 LEU A CA 1
ATOM 762 C C . LEU A 1 100 ? 3.138 6.932 -15.142 1.00 67.81 100 LEU A C 1
ATOM 764 O O . LEU A 1 100 ? 3.770 6.630 -16.154 1.00 67.81 100 LEU A O 1
ATOM 768 N N . LEU A 1 101 ? 3.588 7.818 -14.255 1.00 64.75 101 LEU A N 1
ATOM 769 C CA . LEU A 1 101 ? 4.861 8.515 -14.387 1.00 64.75 101 LEU A CA 1
ATOM 770 C C . LEU A 1 101 ? 6.022 7.515 -14.403 1.00 64.75 101 LEU A C 1
ATOM 772 O O . LEU A 1 101 ? 6.888 7.601 -15.270 1.00 64.75 101 LEU A O 1
ATOM 776 N N . ALA A 1 102 ? 6.017 6.521 -13.509 1.00 73.44 102 ALA A N 1
ATOM 777 C CA . ALA A 1 102 ? 7.024 5.464 -13.516 1.00 73.44 102 ALA A CA 1
ATOM 778 C C . ALA A 1 102 ? 7.023 4.678 -14.841 1.00 73.44 102 ALA A C 1
ATOM 780 O O . ALA A 1 102 ? 8.090 4.405 -15.391 1.00 73.44 102 ALA A O 1
ATOM 781 N N . MET A 1 103 ? 5.850 4.356 -15.399 1.00 70.69 103 MET A N 1
ATOM 782 C CA . MET A 1 103 ? 5.742 3.702 -16.711 1.00 70.69 103 MET A CA 1
ATOM 783 C C . MET A 1 103 ? 6.312 4.571 -17.843 1.00 70.69 103 MET A C 1
ATOM 785 O O . MET A 1 103 ? 7.080 4.068 -18.664 1.00 70.69 103 MET A O 1
ATOM 789 N N . GLN A 1 104 ? 5.975 5.864 -17.879 1.00 60.59 104 GLN A N 1
ATOM 790 C CA . GLN A 1 104 ? 6.446 6.807 -18.901 1.00 60.59 104 GLN A CA 1
ATOM 791 C C . GLN A 1 104 ? 7.963 7.012 -18.842 1.00 60.59 104 GLN A C 1
ATOM 793 O O . GLN A 1 104 ? 8.628 6.940 -19.875 1.00 60.59 104 GLN A O 1
ATOM 798 N N . LEU A 1 105 ? 8.518 7.213 -17.644 1.00 74.44 105 LEU A N 1
ATOM 799 C CA . LEU A 1 105 ? 9.958 7.397 -17.447 1.00 74.44 105 LEU A CA 1
ATOM 800 C C . LEU A 1 105 ? 10.749 6.131 -17.800 1.00 74.44 105 LEU A C 1
ATOM 802 O O . LEU A 1 105 ? 11.800 6.226 -18.435 1.00 74.44 105 LEU A O 1
ATOM 806 N N . ASN A 1 106 ? 10.221 4.950 -17.461 1.00 74.38 106 ASN A N 1
ATOM 807 C CA . ASN A 1 106 ? 10.820 3.675 -17.855 1.00 74.38 106 ASN A CA 1
ATOM 808 C C . ASN A 1 106 ? 10.788 3.473 -19.382 1.00 74.38 106 ASN A C 1
ATOM 810 O O . ASN A 1 106 ? 11.789 3.042 -19.951 1.00 74.38 106 ASN A O 1
ATOM 814 N N . MET A 1 107 ? 9.673 3.798 -20.051 1.00 72.38 107 MET A N 1
ATOM 815 C CA . MET A 1 107 ? 9.536 3.702 -21.515 1.00 72.38 107 MET A CA 1
ATOM 816 C C . MET A 1 107 ? 10.495 4.652 -22.238 1.00 72.38 107 MET A C 1
ATOM 818 O O . MET A 1 107 ? 11.205 4.234 -23.150 1.00 72.38 107 MET A O 1
ATOM 822 N N . ALA A 1 108 ? 10.563 5.906 -21.787 1.00 76.62 108 ALA A N 1
ATOM 823 C CA . ALA A 1 108 ? 11.447 6.926 -22.346 1.00 76.62 108 ALA A CA 1
ATOM 824 C C . ALA A 1 108 ? 12.931 6.710 -21.993 1.00 76.62 108 ALA A C 1
ATOM 826 O O . ALA A 1 108 ? 13.772 7.498 -22.419 1.00 76.62 108 ALA A O 1
ATOM 827 N N . GLN A 1 109 ? 13.251 5.671 -21.208 1.00 76.31 109 GLN A N 1
ATOM 828 C CA . GLN A 1 109 ? 14.595 5.372 -20.704 1.00 76.31 109 GLN A CA 1
ATOM 829 C C . GLN A 1 109 ? 15.254 6.596 -20.062 1.00 76.31 109 GLN A C 1
ATOM 831 O O . GLN A 1 109 ? 16.438 6.869 -20.271 1.00 76.31 109 GLN A O 1
ATOM 836 N N . TYR A 1 110 ? 14.465 7.360 -19.303 1.00 72.38 110 TYR A N 1
ATOM 837 C CA . TYR A 1 110 ? 14.929 8.617 -18.741 1.00 72.38 110 TYR A CA 1
ATOM 838 C C . TYR A 1 110 ? 16.109 8.362 -17.796 1.00 72.38 110 TYR A C 1
ATOM 840 O O . TYR A 1 110 ? 16.029 7.539 -16.879 1.00 72.38 110 TYR A O 1
ATOM 848 N N . GLY A 1 111 ? 17.226 9.043 -18.057 1.00 71.69 111 GLY A N 1
ATOM 849 C CA . GLY A 1 111 ? 18.444 8.907 -17.270 1.00 71.69 111 GLY A CA 1
ATOM 850 C C . GLY A 1 111 ? 18.239 9.389 -15.838 1.00 71.69 111 GLY A C 1
ATOM 851 O O . GLY A 1 111 ? 17.483 10.323 -15.574 1.00 71.69 111 GLY A O 1
ATOM 852 N N . LEU A 1 112 ? 18.929 8.748 -14.901 1.00 74.56 112 LEU A N 1
ATOM 853 C CA . LEU A 1 112 ? 18.960 9.218 -13.522 1.00 74.56 112 LEU A CA 1
ATOM 854 C C . LEU A 1 112 ? 19.786 10.511 -13.438 1.00 74.56 112 LEU A C 1
ATOM 856 O O . LEU A 1 112 ? 20.776 10.641 -14.164 1.00 74.56 112 LEU A O 1
ATOM 860 N N . PRO A 1 113 ? 19.427 11.444 -12.541 1.00 78.56 113 PRO A N 1
ATOM 861 C CA . PRO A 1 113 ? 20.318 12.527 -12.132 1.00 78.56 113 PRO A CA 1
ATOM 862 C C . PRO A 1 113 ? 21.693 11.994 -11.694 1.00 78.56 113 PRO A C 1
ATOM 864 O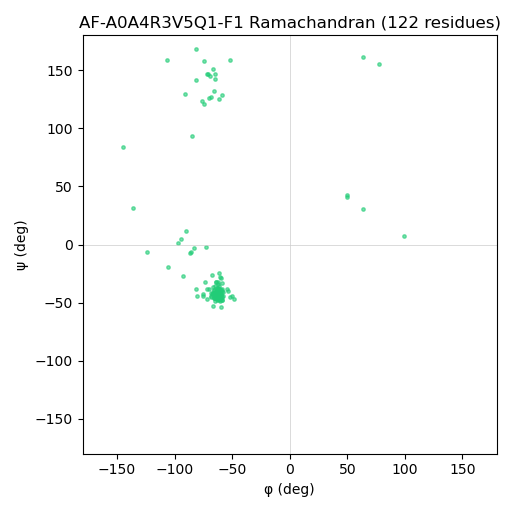 O . PRO A 1 113 ? 21.815 10.826 -11.327 1.00 78.56 113 PRO A O 1
ATOM 867 N N . ALA A 1 114 ? 22.732 12.835 -11.705 1.00 73.81 114 ALA A N 1
ATOM 868 C CA . ALA A 1 114 ? 24.106 12.415 -11.392 1.00 73.81 114 ALA A CA 1
ATOM 869 C C . ALA A 1 114 ? 24.272 11.832 -9.970 1.00 73.81 114 ALA A C 1
ATOM 871 O O . ALA A 1 114 ? 25.133 10.987 -9.739 1.00 73.81 114 ALA A O 1
ATOM 872 N N . ASP A 1 115 ? 23.428 12.257 -9.033 1.00 84.12 115 ASP A N 1
ATOM 873 C CA . ASP A 1 115 ? 23.301 11.755 -7.660 1.00 84.12 115 ASP A CA 1
ATOM 874 C C . ASP A 1 115 ? 22.163 10.723 -7.497 1.00 84.12 115 ASP A C 1
ATOM 876 O O . ASP A 1 115 ? 21.909 10.207 -6.405 1.00 84.12 115 ASP A O 1
ATOM 880 N N . GLY A 1 116 ? 21.474 10.400 -8.591 1.00 67.38 116 GLY A N 1
ATOM 881 C CA . GLY A 1 116 ? 20.327 9.511 -8.635 1.00 67.38 116 GLY A CA 1
ATOM 882 C C . GLY A 1 116 ? 20.724 8.047 -8.482 1.00 67.38 116 GLY A C 1
ATOM 883 O O . GLY A 1 116 ? 21.443 7.468 -9.298 1.00 67.38 116 GLY A O 1
ATOM 884 N N . ARG A 1 117 ? 20.188 7.394 -7.450 1.00 73.56 117 ARG A N 1
ATOM 885 C CA . ARG A 1 117 ? 20.376 5.956 -7.241 1.00 73.56 117 ARG A CA 1
ATOM 886 C C . ARG A 1 117 ? 19.504 5.148 -8.205 1.00 73.56 117 ARG A C 1
ATOM 888 O O . ARG A 1 117 ? 18.280 5.239 -8.163 1.00 73.56 117 ARG A O 1
ATOM 895 N N . LYS A 1 118 ? 20.127 4.273 -9.002 1.00 67.06 118 LYS A N 1
ATOM 896 C CA . LYS A 1 118 ? 19.408 3.309 -9.848 1.00 67.06 118 LYS A CA 1
ATOM 897 C C . LYS A 1 118 ? 18.704 2.259 -8.995 1.00 67.06 118 LYS A C 1
ATOM 899 O O . LYS A 1 118 ? 19.325 1.623 -8.145 1.00 67.06 118 LYS A O 1
ATOM 904 N N . LEU A 1 119 ? 17.408 2.092 -9.237 1.00 63.78 119 LEU A N 1
ATOM 905 C CA . LEU A 1 119 ? 16.585 1.056 -8.622 1.00 63.78 119 LEU A CA 1
ATOM 906 C C . LEU A 1 119 ? 16.605 -0.189 -9.529 1.00 63.78 119 LEU A C 1
ATOM 908 O O . LEU A 1 119 ? 16.418 -0.071 -10.739 1.00 63.78 119 LEU A O 1
ATOM 912 N N . GLU A 1 120 ? 16.887 -1.372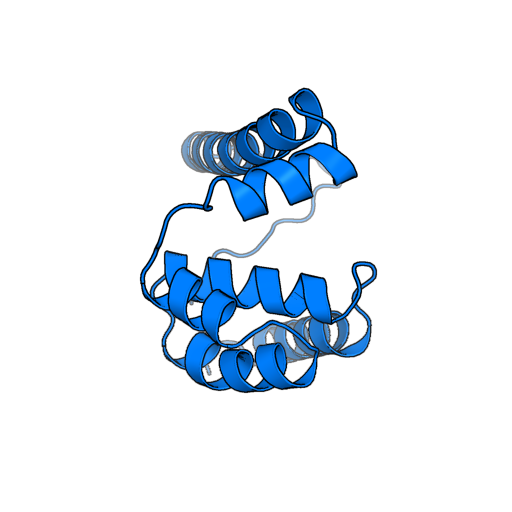 -8.975 1.00 59.34 120 GLU A N 1
ATOM 913 C CA . GLU A 1 120 ? 16.841 -2.639 -9.730 1.00 59.34 120 GLU A CA 1
ATOM 914 C C . GLU A 1 120 ? 15.381 -3.041 -10.050 1.00 59.34 120 GLU A C 1
ATOM 916 O O . GLU A 1 120 ? 14.477 -2.775 -9.259 1.00 59.34 120 GLU A O 1
ATOM 921 N N . ARG A 1 121 ? 15.139 -3.684 -11.208 1.00 46.62 121 ARG A N 1
ATOM 922 C CA . ARG A 1 121 ? 13.804 -4.142 -11.658 1.00 46.62 121 ARG A CA 1
ATOM 923 C C . ARG A 1 121 ? 13.424 -5.486 -11.009 1.00 46.62 121 ARG A C 1
ATOM 925 O O . ARG A 1 121 ? 14.280 -6.360 -10.901 1.00 46.62 121 ARG A O 1
ATOM 932 N N . PHE A 1 122 ? 12.148 -5.663 -10.644 1.00 44.16 122 PHE A N 1
ATOM 933 C CA . PHE A 1 122 ? 11.582 -6.912 -10.103 1.00 44.16 122 PHE A CA 1
ATOM 934 C C . PHE A 1 122 ? 10.672 -7.659 -11.108 1.00 44.16 122 PHE A C 1
ATOM 936 O O . PHE A 1 122 ? 10.105 -7.006 -11.990 1.00 44.16 122 PHE A O 1
ATOM 943 N N . PRO A 1 123 ? 10.456 -8.982 -10.924 1.00 56.81 123 PRO A N 1
ATOM 944 C CA . PRO A 1 123 ? 11.305 -9.896 -10.160 1.00 56.81 123 PRO A CA 1
ATOM 945 C C . PRO A 1 123 ? 12.500 -10.348 -11.022 1.00 56.81 123 PRO A C 1
ATOM 947 O O . PRO A 1 123 ? 12.547 -10.083 -12.222 1.00 56.81 123 PRO A O 1
ATOM 950 N N . LYS A 1 124 ? 13.492 -10.983 -10.398 1.00 44.22 124 LYS A N 1
ATOM 951 C CA . LYS A 1 124 ? 14.560 -11.690 -11.121 1.00 44.22 124 LYS A CA 1
ATOM 952 C C . LYS A 1 124 ? 14.075 -13.061 -11.563 1.00 44.22 124 LYS A C 1
ATOM 954 O O . LYS A 1 124 ? 13.336 -13.678 -10.765 1.00 44.22 124 LYS A O 1
#

Nearest PDB structures (foldseek):
  3bey-assembly1_E  TM=6.393E-01  e=3.728E-01  Methanothermobacter thermautotrophicus str. Delta H
  3bey-assembly1_A  TM=6.645E-01  e=6.268E-01  Methanothermobacter thermautotrophicus str. Delta H
  3bey-assembly1_F  TM=6.369E-01  e=5.917E-01  Methanothermobacter thermautotrophicus str. Delta H
  1knc-assembly1_A  TM=8.414E-01  e=2.505E+00  Mycobacterium tuberculosis
  1vke-assembly1_F  TM=5.318E-01  e=1.183E+00  Thermotoga maritima MSB8

Foldseek 3Di:
DVDVVVVVVVVVVVCCLCPPNPVDNLVSLLVQLLVCLVVVPPVSLVVRVVVNVVRPNDPVSSVCSNVVHDDDPVNVVVVCVVQNPVRVVVVVVVVVVVVVVVVVCVVVVPDADPPGDDDDDDDD

InterPro domains:
  IPR029032 AhpD-like [G3DSA:1.20.1290.10] (1-71)
  IPR029032 AhpD-like [SSF69118] (2-109)

Sequence (124 aa):
MYSPQVMTLARSMGDYLRFKPAIGTTLSELTVLVIAREWTQGDEWHVHAPIALKVGIKPATVEAIADGRRVSDANFAGAEKRFRKPGVVDLTAIAGYCTLLAMQLNMAQYGLPADGRKLERFPK

Organism: Roseateles saccharophilus (NCBI:txid304)

Solvent-accessible surface area (backbone atoms only — not comparable to full-atom values): 7337 Å² total; per-residue (Å²): 131,96,53,63,69,61,52,52,51,51,47,54,50,50,50,41,52,63,75,64,36,93,77,36,58,53,57,44,38,53,50,50,50,52,50,22,48,77,69,67,36,63,68,58,39,67,64,42,53,65,48,27,44,74,58,66,47,51,68,72,55,55,52,34,49,73,69,68,55,76,86,47,71,70,58,49,52,51,44,26,74,75,48,36,68,66,45,51,52,49,54,55,49,50,55,52,47,54,53,51,50,52,52,51,41,59,72,67,61,60,76,69,57,98,86,47,81,85,78,84,80,82,81,131

Radius of gyration: 17.13 Å; Cα contacts (8 Å, |Δi|>4): 56; chains: 1; bounding box: 44×34×37 Å

Mean predicted aligned error: 10.44 Å

Secondary structure (DSSP, 8-state):
---HHHHHHHHHHHHHHHHS-TT-HHHHHHHHHHHHHHTT-HHHHHHHHHHHHHTT--HHHHHHHHTTPPPPHHHHHHHHHHHHHHHHHHHHHHHHHHHHHHHHHHHTTPPPPTTPPPPPPS--

pLDDT: mean 77.2, std 10.5, range [44.16, 95.69]